Protein AF-A0A438BLV1-F1 (afdb_monomer)

Structure (mmCIF, N/CA/C/O backbone):
data_AF-A0A438BLV1-F1
#
_entry.id   AF-A0A438BLV1-F1
#
loop_
_atom_site.group_PDB
_atom_site.id
_atom_site.type_symbol
_atom_site.label_atom_id
_atom_site.label_alt_id
_atom_site.label_comp_id
_atom_site.label_asym_id
_atom_site.label_entity_id
_atom_site.label_seq_id
_atom_site.pdbx_PDB_ins_code
_atom_site.Cartn_x
_atom_site.Cartn_y
_atom_site.Cartn_z
_atom_site.occupancy
_atom_site.B_iso_or_equiv
_atom_site.auth_seq_id
_atom_site.auth_comp_id
_atom_site.auth_asym_id
_atom_site.auth_atom_id
_atom_site.pdbx_PDB_model_num
ATOM 1 N N . MET A 1 1 ? -34.982 -21.966 51.938 1.00 48.56 1 MET A N 1
ATOM 2 C CA . MET A 1 1 ? -33.781 -21.595 51.165 1.00 48.56 1 MET A CA 1
ATOM 3 C C . MET A 1 1 ? -34.095 -21.847 49.711 1.00 48.56 1 MET A C 1
ATOM 5 O O . MET A 1 1 ? -34.213 -22.999 49.323 1.00 48.56 1 MET A O 1
ATOM 9 N N . ASN A 1 2 ? -34.307 -20.789 48.944 1.00 49.38 2 ASN A N 1
ATOM 10 C CA . ASN A 1 2 ? -34.544 -20.863 47.506 1.00 49.38 2 ASN A CA 1
ATOM 11 C C . ASN A 1 2 ? -34.397 -19.445 46.953 1.00 49.38 2 ASN A C 1
ATOM 13 O O . ASN A 1 2 ? -35.360 -18.788 46.574 1.00 49.38 2 ASN A O 1
ATOM 17 N N . GLY A 1 3 ? -33.156 -18.955 47.003 1.00 57.00 3 GLY A N 1
ATOM 18 C CA . GLY A 1 3 ? -32.750 -17.752 46.296 1.00 57.00 3 GLY A CA 1
ATOM 19 C C . GLY A 1 3 ? -32.639 -18.070 44.813 1.00 57.00 3 GLY A C 1
ATOM 20 O O . GLY A 1 3 ? -31.612 -18.575 44.372 1.00 57.00 3 GLY A O 1
ATOM 21 N N . SER A 1 4 ? -33.695 -17.786 44.058 1.00 62.62 4 SER A N 1
ATOM 22 C CA . SER A 1 4 ? -33.570 -17.570 42.619 1.00 62.62 4 SER A CA 1
ATOM 23 C C . SER A 1 4 ? -33.518 -16.063 42.428 1.00 62.62 4 SER A C 1
ATOM 25 O O . SER A 1 4 ? -34.511 -15.379 42.654 1.00 62.62 4 SER A O 1
ATOM 27 N N . LEU A 1 5 ? -32.341 -15.526 42.112 1.00 66.69 5 LEU A N 1
ATOM 28 C CA . LEU A 1 5 ? -32.094 -14.079 42.078 1.00 66.69 5 LEU A CA 1
ATOM 29 C C . LEU A 1 5 ? -32.765 -13.357 40.896 1.00 66.69 5 LEU A C 1
ATOM 31 O O . LEU A 1 5 ? -32.562 -12.161 40.720 1.00 66.69 5 LEU A O 1
ATOM 35 N N . ILE A 1 6 ? -33.573 -14.050 40.091 1.00 72.25 6 ILE A N 1
ATOM 36 C CA . ILE A 1 6 ? -34.284 -13.471 38.951 1.00 72.25 6 ILE A CA 1
ATOM 37 C C . ILE A 1 6 ? -35.555 -14.293 38.682 1.00 72.25 6 ILE A C 1
ATOM 39 O O . ILE A 1 6 ? -35.518 -15.524 38.733 1.00 72.25 6 ILE A O 1
ATOM 43 N N . LEU A 1 7 ? -36.682 -13.605 38.449 1.00 78.06 7 LEU A N 1
ATOM 44 C CA . LEU A 1 7 ? -38.007 -14.203 38.196 1.00 78.06 7 LEU A CA 1
ATOM 45 C C . LEU A 1 7 ? -38.108 -14.856 36.810 1.00 78.06 7 LEU A C 1
ATOM 47 O O . LEU A 1 7 ? -38.911 -15.763 36.609 1.00 78.06 7 LEU A O 1
ATOM 51 N N . GLU A 1 8 ? -37.284 -14.403 35.868 1.00 83.56 8 GLU A N 1
ATOM 52 C CA . GLU A 1 8 ? -37.215 -14.908 34.501 1.00 83.56 8 GLU A CA 1
ATOM 53 C C . GLU A 1 8 ? -35.822 -15.508 34.240 1.00 83.56 8 GLU A C 1
ATOM 55 O O . GLU A 1 8 ? -34.823 -14.976 34.738 1.00 83.56 8 GLU A O 1
ATOM 60 N N . PRO A 1 9 ? -35.719 -16.599 33.459 1.00 90.50 9 PRO A N 1
ATOM 61 C CA . PRO A 1 9 ? -34.431 -17.130 33.020 1.00 90.50 9 PRO A CA 1
ATOM 62 C C . PRO A 1 9 ? -33.602 -16.071 32.275 1.00 90.50 9 PRO A C 1
ATOM 64 O O . PRO A 1 9 ? -34.140 -15.302 31.482 1.00 90.50 9 PRO A O 1
ATOM 67 N N . ILE A 1 10 ? -32.276 -16.072 32.465 1.00 90.25 10 ILE A N 1
ATOM 68 C CA . ILE A 1 10 ? -31.351 -15.101 31.837 1.00 90.25 10 ILE A CA 1
ATOM 69 C C . ILE A 1 10 ? -31.500 -15.056 30.310 1.00 90.25 10 ILE A C 1
ATOM 71 O O . ILE A 1 10 ? -31.390 -13.988 29.717 1.00 90.25 10 ILE A O 1
ATOM 75 N N . SER A 1 11 ? -31.796 -16.191 29.675 1.00 90.44 11 SER A N 1
ATOM 76 C CA . SER A 1 11 ? -32.027 -16.272 28.230 1.00 90.44 11 SER A CA 1
ATOM 77 C C . SER A 1 11 ? -33.156 -15.355 27.757 1.00 90.44 11 SER A C 1
ATOM 79 O O . SER A 1 11 ? -33.032 -14.722 26.715 1.00 90.44 11 SER A O 1
ATOM 81 N N . VAL A 1 12 ? -34.227 -15.237 28.544 1.00 92.25 12 VAL A N 1
ATOM 82 C CA . VAL A 1 12 ? -35.383 -14.387 28.231 1.00 92.25 12 VAL A CA 1
ATOM 83 C C . VAL A 1 12 ? -34.997 -12.915 28.313 1.00 92.25 12 VAL A C 1
ATOM 85 O O . VAL A 1 12 ? -35.379 -12.120 27.457 1.00 92.25 12 VAL A O 1
ATOM 88 N N . LEU A 1 13 ? -34.199 -12.553 29.319 1.00 91.62 13 LEU A N 1
ATOM 89 C CA . LEU A 1 13 ? -33.697 -11.191 29.472 1.00 91.62 13 LEU A CA 1
ATOM 90 C C . LEU A 1 13 ? -32.750 -10.818 28.328 1.00 91.62 13 LEU A C 1
ATOM 92 O O . LE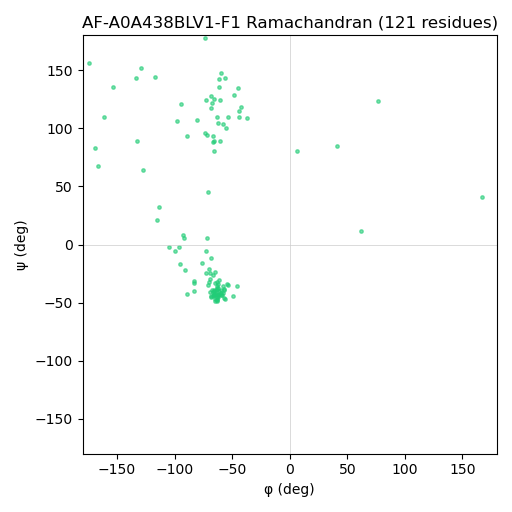U A 1 13 ? -32.873 -9.733 27.770 1.00 91.62 13 LEU A O 1
ATOM 96 N N . MET A 1 14 ? -31.854 -11.730 27.948 1.00 92.12 14 MET A N 1
ATOM 97 C CA . MET A 1 14 ? -30.910 -11.528 26.849 1.00 92.12 14 MET A CA 1
ATOM 98 C C . MET A 1 14 ? -31.638 -11.351 25.514 1.00 92.12 14 MET A C 1
ATOM 100 O O . MET A 1 14 ? -31.410 -10.362 24.823 1.00 92.12 14 MET A O 1
ATOM 104 N N . GLN A 1 15 ? -32.608 -12.221 25.222 1.00 95.69 15 GLN A N 1
ATOM 105 C CA . GLN A 1 15 ? -33.450 -12.106 24.033 1.00 95.69 15 GLN A CA 1
ATOM 106 C C . GLN A 1 15 ? -34.237 -10.787 24.011 1.00 95.69 15 GLN A C 1
ATOM 108 O O . GLN A 1 15 ? -34.369 -10.160 22.963 1.00 95.69 15 GLN A O 1
ATOM 113 N N . ARG A 1 16 ? -34.744 -10.329 25.163 1.00 94.44 16 ARG A N 1
ATOM 114 C CA . ARG A 1 16 ? -35.461 -9.050 25.256 1.00 94.44 16 ARG A CA 1
ATOM 115 C C . ARG A 1 16 ? -34.544 -7.863 24.970 1.00 94.44 16 ARG A C 1
ATOM 117 O O . ARG A 1 16 ? -34.961 -6.963 24.252 1.00 94.44 16 ARG A O 1
ATOM 124 N N . VAL A 1 17 ? -33.317 -7.869 25.495 1.00 95.19 17 VAL A N 1
ATOM 125 C CA . VAL A 1 17 ? -32.320 -6.818 25.222 1.00 95.19 17 VAL A CA 1
ATOM 126 C C . VAL A 1 17 ? -31.970 -6.770 23.733 1.00 95.19 17 VAL A C 1
ATOM 128 O O . VAL A 1 17 ? -31.926 -5.687 23.157 1.00 95.19 17 VAL A O 1
ATOM 131 N N . GLU A 1 18 ? -31.776 -7.923 23.092 1.00 94.06 18 GLU A N 1
ATOM 132 C CA . GLU A 1 18 ? -31.510 -8.000 21.648 1.00 94.06 18 GLU A CA 1
ATOM 133 C C . GLU A 1 18 ? -32.689 -7.469 20.818 1.00 94.06 18 GLU A C 1
ATOM 135 O O . GLU A 1 18 ? -32.499 -6.668 19.900 1.00 94.06 18 GLU A O 1
ATOM 140 N N . GLN A 1 19 ? -33.917 -7.864 21.168 1.00 95.38 19 GLN A N 1
ATOM 141 C CA . GLN A 1 19 ? -35.134 -7.412 20.492 1.00 95.38 19 GLN A CA 1
ATOM 142 C C . GLN A 1 19 ? -35.355 -5.899 20.657 1.00 95.38 19 GLN A C 1
ATOM 144 O O . GLN A 1 19 ? -35.768 -5.229 19.708 1.00 95.38 19 GLN A O 1
ATOM 149 N N . ASP A 1 20 ? -35.073 -5.360 21.846 1.00 93.94 20 ASP A N 1
ATOM 150 C CA . ASP A 1 20 ? -35.192 -3.933 22.152 1.00 93.94 20 ASP A CA 1
ATOM 151 C C . ASP A 1 20 ? -34.144 -3.119 21.385 1.00 93.94 20 ASP A C 1
ATOM 153 O O . ASP A 1 20 ? -34.482 -2.136 20.728 1.00 93.94 20 ASP A O 1
ATOM 157 N N . ALA A 1 21 ? -32.894 -3.591 21.351 1.00 93.44 21 ALA A N 1
ATOM 158 C CA . ALA A 1 21 ? -31.836 -2.985 20.548 1.00 93.44 21 ALA A CA 1
ATOM 159 C C . ALA A 1 21 ? -32.198 -2.957 19.053 1.00 93.44 21 ALA A C 1
ATOM 161 O O . ALA A 1 21 ? -32.035 -1.926 18.396 1.00 93.44 21 ALA A O 1
ATOM 162 N N . PHE A 1 22 ? -32.746 -4.056 18.527 1.00 93.62 22 PHE A N 1
ATOM 163 C CA . PHE A 1 22 ? -33.194 -4.148 17.138 1.00 93.62 22 PHE A CA 1
ATOM 164 C C . PHE A 1 22 ? -34.360 -3.194 16.836 1.00 93.62 22 PHE A C 1
ATOM 166 O O . PHE A 1 22 ? -34.325 -2.448 15.857 1.00 93.62 22 PHE A O 1
ATOM 173 N N . THR A 1 23 ? -35.374 -3.167 17.703 1.00 91.06 23 THR A N 1
ATOM 174 C CA . THR A 1 23 ? -36.553 -2.300 17.542 1.00 91.06 23 THR A CA 1
ATOM 175 C C . THR A 1 23 ? -36.165 -0.826 17.624 1.00 91.06 23 THR A C 1
ATOM 177 O O . THR A 1 23 ? -36.581 -0.023 16.789 1.00 91.06 23 THR A O 1
ATOM 180 N N . LYS A 1 24 ? -35.294 -0.475 18.574 1.00 91.94 24 LYS A N 1
ATOM 181 C CA . LYS A 1 24 ? -34.760 0.877 18.743 1.00 91.94 24 LYS A CA 1
ATOM 182 C C . LYS A 1 24 ? -33.945 1.332 17.532 1.00 91.94 24 LYS A C 1
ATOM 184 O O . LYS A 1 24 ? -34.047 2.494 17.149 1.00 91.94 24 LYS A O 1
ATOM 189 N N . ALA A 1 25 ? -33.174 0.440 16.905 1.00 87.94 25 ALA A N 1
ATOM 190 C CA . ALA A 1 25 ? -32.452 0.743 15.668 1.00 87.94 25 ALA A CA 1
ATOM 191 C C . ALA A 1 25 ? -33.407 1.005 14.487 1.00 87.94 25 ALA A C 1
ATOM 193 O O . ALA A 1 25 ? -33.221 1.977 13.753 1.00 87.94 25 ALA A O 1
ATOM 194 N N . LEU A 1 26 ? -34.464 0.195 14.336 1.00 86.81 26 LEU A N 1
ATOM 195 C CA . LEU A 1 26 ? -35.493 0.415 13.311 1.00 86.81 26 LEU A CA 1
ATOM 196 C C . LEU A 1 26 ? -36.238 1.740 13.517 1.00 86.81 26 LEU A C 1
ATOM 198 O O . LEU A 1 26 ? -36.449 2.485 12.560 1.00 86.81 26 LEU A O 1
ATOM 202 N N . GLN A 1 27 ? -36.606 2.057 14.759 1.00 84.56 27 GLN A N 1
ATOM 203 C CA . GLN A 1 27 ? -37.302 3.298 15.085 1.00 84.56 27 GLN A CA 1
ATOM 204 C C . GLN A 1 27 ? -36.411 4.526 14.852 1.00 84.56 27 GLN A C 1
ATOM 206 O O . GLN A 1 27 ? -36.851 5.467 14.195 1.00 84.56 27 GLN A O 1
ATOM 211 N N . ALA A 1 28 ? -35.141 4.484 15.273 1.00 79.62 28 ALA A N 1
ATOM 212 C CA . ALA A 1 28 ? -34.176 5.550 14.995 1.00 79.62 28 ALA A CA 1
ATOM 213 C C . ALA A 1 28 ? -33.994 5.800 13.485 1.00 79.62 28 ALA A C 1
ATOM 215 O O . ALA A 1 28 ? -33.868 6.946 13.058 1.00 79.62 28 ALA A O 1
ATOM 216 N N . SER A 1 29 ? -34.042 4.747 12.659 1.00 75.31 29 SER A N 1
ATOM 217 C CA . SER A 1 29 ? -34.018 4.888 11.198 1.00 75.31 29 SER A CA 1
ATOM 218 C C . SER A 1 29 ? -35.301 5.515 10.629 1.00 75.31 29 SER A C 1
ATOM 220 O O . SER A 1 29 ? -35.235 6.161 9.585 1.00 75.31 29 SER A O 1
ATOM 222 N N . SER A 1 30 ? -36.458 5.319 11.273 1.00 69.56 30 SER A N 1
ATOM 223 C CA . SER A 1 30 ? -37.759 5.851 10.832 1.00 69.56 30 SER A CA 1
ATOM 224 C C . SER A 1 30 ? -37.998 7.298 11.279 1.00 69.56 30 SER A C 1
ATOM 226 O O . SER A 1 30 ? -38.653 8.058 10.566 1.00 69.56 30 SER A O 1
ATOM 228 N N . GLU A 1 31 ? -37.485 7.692 12.446 1.00 61.34 31 GLU A N 1
ATOM 229 C CA . GLU A 1 31 ? -37.599 9.056 12.989 1.00 61.34 31 GLU A CA 1
ATOM 230 C C . GLU A 1 31 ? -36.756 10.073 12.196 1.00 61.34 31 GLU A C 1
ATOM 232 O O . GLU A 1 31 ? -37.081 11.256 12.164 1.00 61.34 31 GLU A O 1
ATOM 237 N N . LEU A 1 32 ? -35.742 9.610 11.458 1.00 55.38 32 LEU A N 1
ATOM 238 C CA . LEU A 1 32 ? -34.860 10.432 10.619 1.00 55.38 32 LEU A CA 1
ATOM 239 C C . LEU A 1 32 ? -35.524 10.955 9.324 1.00 55.38 32 LEU A C 1
ATOM 241 O O . LEU A 1 32 ? -34.911 11.730 8.596 1.00 55.38 32 LEU A O 1
ATOM 245 N N . GLN A 1 33 ? -36.764 10.550 9.017 1.00 57.88 33 GLN A N 1
ATOM 246 C CA . GLN A 1 33 ? -37.483 10.990 7.808 1.00 57.88 33 GLN A CA 1
ATOM 247 C C . GLN A 1 33 ? -38.502 12.118 8.026 1.00 57.88 33 GLN A C 1
ATOM 249 O O . GLN A 1 33 ? -39.045 12.619 7.044 1.00 57.88 33 GLN A O 1
ATOM 254 N N . ASN A 1 34 ? -38.764 12.552 9.264 1.00 58.78 34 ASN A N 1
ATOM 255 C CA . ASN A 1 34 ? -39.812 13.541 9.544 1.00 58.78 34 ASN A CA 1
ATOM 256 C C . ASN A 1 34 ? -39.304 14.732 10.371 1.00 58.78 34 ASN A C 1
ATOM 258 O O . ASN A 1 34 ? -39.762 14.914 11.489 1.00 58.78 34 ASN A O 1
ATOM 262 N N . ASP A 1 35 ? -38.378 15.537 9.839 1.00 45.62 35 ASP A N 1
ATOM 263 C CA . ASP A 1 35 ? -38.487 17.006 9.890 1.00 45.62 35 ASP A CA 1
ATOM 264 C C . ASP A 1 35 ? -37.375 17.707 9.091 1.00 45.62 35 ASP A C 1
ATOM 266 O O . ASP A 1 35 ? -36.307 17.158 8.821 1.00 45.62 35 ASP A O 1
ATOM 270 N N . ALA A 1 36 ? -37.664 18.938 8.684 1.00 52.81 36 ALA A N 1
ATOM 271 C CA . ALA A 1 36 ? -36.858 19.777 7.810 1.00 52.81 36 ALA A CA 1
ATOM 272 C C . ALA A 1 36 ? -35.446 20.127 8.344 1.00 52.81 36 ALA A C 1
ATOM 274 O O . ALA A 1 36 ? -35.268 20.458 9.509 1.00 52.81 36 ALA A O 1
ATOM 275 N N . ILE A 1 37 ? -34.474 20.155 7.417 1.00 61.66 37 ILE A N 1
ATOM 276 C CA . ILE A 1 37 ? -33.209 20.924 7.422 1.00 61.66 37 ILE A CA 1
ATOM 277 C C . ILE A 1 37 ? -32.484 20.966 8.783 1.00 61.66 37 ILE A C 1
ATOM 279 O O . ILE A 1 37 ? -32.562 21.952 9.514 1.00 61.66 37 ILE A O 1
ATOM 283 N N . LEU A 1 38 ? -31.675 19.945 9.073 1.00 47.81 38 LEU A N 1
ATOM 284 C CA . LEU A 1 38 ? -30.640 20.001 10.109 1.00 47.81 38 LEU A CA 1
ATOM 285 C C . LEU A 1 38 ? -29.320 19.430 9.569 1.00 47.81 38 LEU A C 1
ATOM 287 O O . LEU A 1 38 ? -29.342 18.536 8.721 1.00 47.81 38 LEU A O 1
ATOM 291 N N . PRO A 1 39 ? -28.179 20.023 9.969 1.00 47.91 39 PRO A N 1
ATOM 292 C CA . PRO A 1 39 ? -26.913 19.898 9.266 1.00 47.91 39 PRO A CA 1
ATOM 293 C C . PRO A 1 39 ? -26.400 18.472 9.386 1.00 47.91 39 PRO A C 1
ATOM 295 O O . PRO A 1 39 ? -26.322 17.962 10.498 1.00 47.91 39 PRO A O 1
ATOM 298 N N . GLU A 1 40 ? -26.074 17.886 8.229 1.00 51.22 40 GLU A N 1
ATOM 299 C CA . GLU A 1 40 ? -25.167 16.756 8.011 1.00 51.22 40 GLU A CA 1
ATOM 300 C C . GLU A 1 40 ? -24.685 16.141 9.327 1.00 51.22 40 GLU A C 1
ATOM 302 O O . GLU A 1 40 ? -23.613 16.475 9.841 1.00 51.22 40 GLU A O 1
ATOM 307 N N . THR A 1 41 ? -25.528 15.292 9.928 1.00 45.38 41 THR A N 1
ATOM 308 C CA . THR A 1 41 ? -25.108 14.433 11.026 1.00 45.38 41 THR A CA 1
ATOM 309 C C . THR A 1 41 ? -23.973 13.644 10.428 1.00 45.38 41 THR A C 1
ATOM 311 O O . THR A 1 41 ? -24.207 12.808 9.555 1.00 45.38 41 THR A O 1
ATOM 314 N N . GLN A 1 42 ? -22.752 14.027 10.807 1.00 55.47 42 GLN A N 1
ATOM 315 C CA . GLN A 1 42 ? -21.528 13.388 10.374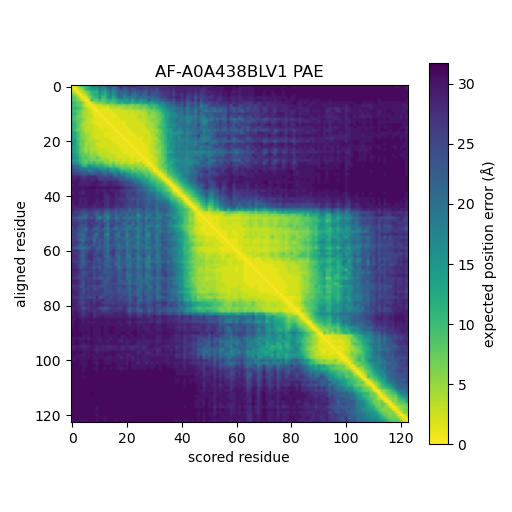 1.00 55.47 42 GLN A CA 1
ATOM 316 C C . GLN A 1 42 ? -21.802 11.904 10.479 1.00 55.47 42 GLN A C 1
ATOM 318 O O . GLN A 1 42 ? -22.016 11.396 11.582 1.00 55.47 42 GLN A O 1
ATOM 323 N N . VAL A 1 43 ? -21.904 11.253 9.320 1.00 55.94 43 VAL A N 1
ATOM 324 C CA . VAL A 1 43 ? -21.873 9.807 9.232 1.00 55.94 43 VAL A CA 1
ATOM 325 C C . VAL A 1 43 ? -20.565 9.500 9.925 1.00 55.94 43 VAL A C 1
ATOM 327 O O . VAL A 1 43 ? -19.503 9.810 9.383 1.00 55.94 43 VAL A O 1
ATOM 330 N N . VAL A 1 44 ? -20.641 9.100 11.197 1.00 61.25 44 VAL A N 1
ATOM 331 C CA . VAL A 1 44 ? -19.469 8.734 11.975 1.00 61.25 44 VAL A CA 1
ATOM 332 C C . VAL A 1 44 ? -18.830 7.700 11.087 1.00 61.25 44 VAL A C 1
ATOM 334 O O . VAL A 1 44 ? -19.458 6.694 10.782 1.00 61.25 44 VAL A O 1
ATOM 337 N N . ASN A 1 45 ? -17.692 8.055 10.503 1.00 62.09 45 ASN A N 1
ATOM 338 C CA . ASN A 1 45 ? -17.064 7.231 9.499 1.00 62.09 45 ASN A CA 1
ATOM 339 C C . ASN A 1 45 ? -16.633 5.974 10.254 1.00 62.09 45 ASN A C 1
ATOM 341 O O . ASN A 1 45 ? -15.591 5.977 10.911 1.00 62.09 45 ASN A O 1
ATOM 345 N N . GLU A 1 46 ? -17.491 4.950 10.253 1.00 75.12 46 GLU A N 1
ATOM 346 C CA . GLU A 1 46 ? -17.284 3.632 10.854 1.00 75.12 46 GLU A CA 1
ATOM 347 C C . GLU A 1 46 ? -16.251 2.864 10.017 1.00 75.12 46 GLU A C 1
ATOM 349 O O . GLU A 1 46 ? -16.423 1.706 9.652 1.00 75.12 46 GLU A O 1
ATOM 354 N N . GLN A 1 47 ? -15.160 3.537 9.658 1.00 83.88 47 GLN A N 1
ATOM 355 C CA . GLN A 1 47 ? -14.048 2.945 8.959 1.00 83.88 47 GLN A CA 1
ATOM 356 C C . GLN A 1 47 ? -13.301 2.060 9.947 1.00 83.88 47 GLN A C 1
ATOM 358 O O . GLN A 1 47 ? -12.855 2.511 11.013 1.00 83.88 47 GLN A O 1
ATOM 363 N N . LEU A 1 48 ? -13.145 0.789 9.583 1.00 91.88 48 LEU A N 1
ATOM 364 C CA . LEU A 1 48 ? -12.352 -0.136 10.371 1.00 91.88 48 LEU A CA 1
ATOM 365 C C . LEU A 1 48 ? -10.920 0.389 10.459 1.00 91.88 48 LEU A C 1
ATOM 367 O O . LEU A 1 48 ? -10.393 1.001 9.531 1.00 91.88 48 LEU A O 1
ATOM 371 N N . TRP A 1 49 ? -10.246 0.123 11.575 1.00 92.75 49 TRP A N 1
ATOM 372 C CA . TRP A 1 49 ? -8.858 0.562 11.735 1.00 92.75 49 TRP A CA 1
ATOM 373 C C . TRP A 1 49 ? -7.931 -0.056 10.688 1.00 92.75 49 TRP A C 1
ATOM 375 O O . TRP A 1 49 ? -6.980 0.592 10.264 1.00 92.75 49 TRP A O 1
ATOM 385 N N . VAL A 1 50 ? -8.238 -1.270 10.229 1.00 92.50 50 VAL A N 1
ATOM 386 C CA . VAL A 1 50 ? -7.496 -1.916 9.139 1.00 92.50 50 VAL A CA 1
ATOM 387 C C . VAL A 1 50 ? -7.602 -1.141 7.828 1.00 92.50 50 VAL A C 1
ATOM 389 O O . VAL A 1 50 ? -6.628 -1.086 7.089 1.00 92.50 50 VAL A O 1
ATOM 392 N N . ASP A 1 51 ? -8.733 -0.478 7.585 1.00 92.38 51 ASP A N 1
ATOM 393 C CA . ASP A 1 51 ? -8.930 0.349 6.397 1.00 92.38 51 ASP A CA 1
ATOM 394 C C . ASP A 1 51 ? -8.333 1.744 6.601 1.00 92.38 51 ASP A C 1
ATOM 396 O O . ASP A 1 51 ? -7.715 2.300 5.697 1.00 92.38 51 ASP A O 1
ATOM 400 N N . LYS A 1 52 ? -8.491 2.319 7.800 1.00 93.00 52 LYS A N 1
ATOM 401 C CA . LYS A 1 52 ? -7.972 3.652 8.148 1.00 93.00 52 LYS A CA 1
ATOM 402 C C . LYS A 1 52 ? -6.447 3.723 8.073 1.00 93.00 52 LYS A C 1
ATOM 404 O O . LYS A 1 52 ? -5.899 4.776 7.756 1.00 93.00 52 LYS A O 1
ATOM 409 N N . TYR A 1 53 ? -5.780 2.621 8.402 1.00 93.25 53 TYR A N 1
ATOM 410 C CA . TYR A 1 53 ? -4.323 2.508 8.447 1.00 93.25 53 TYR A CA 1
ATOM 411 C C . TYR A 1 53 ? -3.780 1.529 7.399 1.00 93.25 53 TYR A C 1
ATOM 413 O O . TYR A 1 53 ? -2.670 1.020 7.554 1.00 93.25 53 TYR A O 1
ATOM 421 N N . ALA A 1 54 ? -4.549 1.253 6.341 1.00 95.00 54 ALA A N 1
ATOM 422 C CA . ALA A 1 54 ? -4.045 0.487 5.212 1.00 95.00 54 ALA A CA 1
ATOM 423 C C . ALA A 1 54 ? -2.862 1.236 4.562 1.00 95.00 54 ALA A C 1
ATOM 425 O O . ALA A 1 54 ? -2.950 2.451 4.359 1.00 95.00 54 ALA A O 1
ATOM 426 N N . PRO A 1 55 ? -1.761 0.542 4.222 1.00 95.75 55 PRO A N 1
ATOM 427 C CA . PRO A 1 55 ? -0.622 1.169 3.568 1.00 95.75 55 PRO A CA 1
ATOM 428 C C . PRO A 1 55 ? -1.024 1.658 2.171 1.00 95.75 55 PRO A C 1
ATOM 430 O O . PRO A 1 55 ? -1.518 0.894 1.342 1.00 95.75 55 PRO A O 1
ATOM 433 N N . SER A 1 56 ? -0.793 2.941 1.913 1.00 94.75 56 SER A N 1
ATOM 434 C CA . SER A 1 56 ? -1.041 3.614 0.632 1.00 94.75 56 SER A CA 1
ATOM 435 C C . SER A 1 56 ? 0.176 3.574 -0.295 1.00 94.75 56 SER A C 1
ATOM 437 O O . SER A 1 56 ? 0.055 3.690 -1.516 1.00 94.75 56 SER A O 1
ATOM 439 N N . SER A 1 57 ? 1.358 3.386 0.292 1.00 93.12 57 SER A N 1
ATOM 440 C CA . SER A 1 57 ? 2.636 3.290 -0.400 1.00 93.12 57 SER A CA 1
ATOM 441 C C . SER A 1 57 ? 3.401 2.053 0.052 1.00 93.12 57 SER A C 1
ATOM 443 O O . SER A 1 57 ? 3.315 1.618 1.198 1.00 93.12 57 SER A O 1
ATOM 445 N N . PHE A 1 58 ? 4.244 1.535 -0.840 1.00 90.69 58 PHE A N 1
ATOM 446 C CA . PHE A 1 58 ? 5.192 0.469 -0.529 1.00 90.69 58 PHE A CA 1
ATOM 447 C C . PHE A 1 58 ? 6.079 0.797 0.685 1.00 90.69 58 PHE A C 1
ATOM 449 O O . PHE A 1 58 ? 6.399 -0.081 1.477 1.00 90.69 58 PHE A O 1
ATOM 456 N N . THR A 1 59 ? 6.447 2.068 0.868 1.00 92.31 59 THR A N 1
ATOM 457 C CA . THR A 1 59 ? 7.283 2.519 1.995 1.00 92.31 59 THR A CA 1
ATOM 458 C C . THR A 1 59 ? 6.587 2.442 3.355 1.00 92.31 59 THR A C 1
ATOM 460 O O . THR A 1 59 ? 7.242 2.626 4.375 1.00 92.31 59 THR A O 1
ATOM 463 N N . GLU A 1 60 ? 5.272 2.222 3.377 1.00 95.38 60 GLU A N 1
ATOM 464 C CA . GLU A 1 60 ? 4.459 2.109 4.595 1.00 95.38 60 GLU A CA 1
ATOM 465 C C . GLU A 1 60 ? 4.254 0.645 5.018 1.00 95.38 60 GLU A C 1
ATOM 467 O O . GLU A 1 60 ? 3.635 0.377 6.047 1.00 95.38 60 GLU A O 1
ATOM 472 N N . LEU A 1 61 ? 4.777 -0.316 4.245 1.00 95.56 61 LEU A N 1
ATOM 473 C CA . LEU A 1 61 ? 4.718 -1.733 4.586 1.00 95.56 61 LEU A CA 1
ATOM 474 C C . LEU A 1 61 ? 5.588 -2.022 5.816 1.00 95.56 61 LEU A C 1
ATOM 476 O O . LEU A 1 61 ? 6.797 -1.817 5.803 1.00 95.56 61 LEU A O 1
ATOM 480 N N . LEU A 1 62 ? 4.966 -2.561 6.866 1.00 93.81 62 LEU A N 1
ATOM 481 C CA . LEU A 1 62 ? 5.639 -2.970 8.108 1.00 93.81 62 LEU A CA 1
ATOM 482 C C . LEU A 1 62 ? 6.067 -4.451 8.104 1.00 93.81 62 LEU A C 1
ATOM 484 O O . LEU A 1 62 ? 6.453 -4.994 9.139 1.00 93.81 62 LEU A O 1
ATOM 488 N N . SER A 1 63 ? 5.950 -5.121 6.955 1.00 92.31 63 SER A N 1
ATOM 489 C CA . SER A 1 63 ? 6.432 -6.487 6.725 1.00 92.31 63 SER A CA 1
ATOM 490 C C . SER A 1 63 ? 7.961 -6.537 6.600 1.00 92.31 63 SER A C 1
ATOM 492 O O . SER A 1 63 ? 8.637 -5.512 6.647 1.00 92.31 63 SER A O 1
ATOM 494 N N . ASP A 1 64 ? 8.517 -7.737 6.432 1.00 96.56 64 ASP A N 1
ATOM 495 C CA . ASP A 1 64 ? 9.950 -7.912 6.208 1.00 96.56 64 ASP A CA 1
ATOM 496 C C . ASP A 1 64 ? 10.424 -7.205 4.924 1.00 96.56 64 ASP A C 1
ATOM 498 O O . ASP A 1 64 ? 9.928 -7.447 3.822 1.00 96.56 64 ASP A O 1
ATOM 502 N N . GLU A 1 65 ? 11.418 -6.334 5.074 1.00 94.94 65 GLU A N 1
ATOM 503 C CA . GLU A 1 65 ? 11.908 -5.478 3.995 1.00 94.94 65 GLU A CA 1
ATOM 504 C C . GLU A 1 65 ? 12.554 -6.282 2.858 1.00 94.94 65 GLU A C 1
ATOM 506 O O . GLU A 1 65 ? 12.453 -5.895 1.691 1.00 94.94 65 GLU A O 1
ATOM 511 N N . GLN A 1 66 ? 13.199 -7.412 3.170 1.00 93.50 66 GLN A N 1
ATOM 512 C CA . GLN A 1 66 ? 13.796 -8.278 2.153 1.00 93.50 66 GLN A CA 1
ATOM 513 C C . GLN A 1 66 ? 12.707 -8.882 1.260 1.00 93.50 66 GLN A C 1
ATOM 515 O O . GLN A 1 66 ? 12.777 -8.758 0.036 1.00 93.50 66 GLN A O 1
ATOM 520 N N . THR A 1 67 ? 11.662 -9.440 1.869 1.00 95.56 67 THR A N 1
ATOM 521 C CA . THR A 1 67 ? 10.490 -9.969 1.156 1.00 95.56 67 THR A CA 1
ATOM 522 C C . THR A 1 67 ? 9.851 -8.903 0.260 1.00 95.56 67 THR A C 1
ATOM 524 O O . THR A 1 67 ? 9.601 -9.135 -0.925 1.00 95.56 67 THR A O 1
ATOM 527 N N . ASN A 1 68 ? 9.648 -7.695 0.791 1.00 95.12 68 ASN A N 1
ATOM 528 C CA . ASN A 1 68 ? 9.061 -6.584 0.045 1.00 95.12 68 ASN A CA 1
ATOM 529 C C . ASN A 1 68 ? 9.902 -6.227 -1.205 1.00 95.12 68 ASN A C 1
ATOM 531 O O . ASN A 1 68 ? 9.360 -6.008 -2.294 1.00 95.12 68 ASN A O 1
ATOM 535 N N . ARG A 1 69 ? 11.238 -6.210 -1.080 1.00 94.44 69 ARG A N 1
ATOM 536 C CA . ARG A 1 69 ? 12.168 -5.947 -2.197 1.00 94.44 69 ARG A CA 1
ATOM 537 C C . ARG A 1 69 ? 12.151 -7.041 -3.255 1.00 94.44 69 ARG A C 1
ATOM 539 O O . ARG A 1 69 ? 12.209 -6.725 -4.444 1.00 94.44 69 ARG A O 1
ATOM 546 N N . GLU A 1 70 ? 12.081 -8.302 -2.844 1.00 95.44 70 GLU A N 1
ATOM 547 C CA . GLU A 1 70 ? 12.004 -9.441 -3.763 1.00 95.44 70 GLU A CA 1
ATOM 548 C C . GLU A 1 70 ? 10.740 -9.374 -4.627 1.00 95.44 70 GLU A C 1
ATOM 550 O O . GLU A 1 70 ? 10.821 -9.534 -5.848 1.00 95.44 70 GLU A O 1
ATOM 555 N N . VAL A 1 71 ? 9.596 -9.026 -4.029 1.00 95.00 71 VAL A N 1
ATOM 556 C CA . VAL A 1 71 ? 8.334 -8.825 -4.760 1.00 95.00 71 VAL A CA 1
ATOM 557 C C . VAL A 1 71 ? 8.447 -7.681 -5.773 1.00 95.00 71 VAL A C 1
ATOM 559 O O . VAL A 1 71 ? 8.053 -7.849 -6.929 1.00 95.00 71 VAL A O 1
ATOM 562 N N . LEU A 1 72 ? 9.032 -6.536 -5.395 1.00 92.62 72 LEU A N 1
ATOM 563 C CA . LEU A 1 72 ? 9.257 -5.429 -6.337 1.00 92.62 72 LEU A CA 1
ATOM 564 C C . LEU A 1 72 ? 10.182 -5.819 -7.492 1.00 92.62 72 LEU A C 1
ATOM 566 O O . LEU A 1 72 ? 9.951 -5.423 -8.636 1.00 92.62 72 LEU A O 1
ATOM 570 N N . LEU A 1 73 ? 11.237 -6.582 -7.206 1.00 91.19 73 LEU A N 1
ATOM 571 C CA . LEU A 1 73 ? 12.167 -7.052 -8.227 1.00 91.19 73 LEU A CA 1
ATOM 572 C C . LEU A 1 73 ? 11.481 -8.015 -9.201 1.00 91.19 73 LEU A C 1
ATOM 574 O O . LEU A 1 73 ? 11.736 -7.956 -10.405 1.00 91.19 73 LEU A O 1
ATOM 578 N N . TRP A 1 74 ? 10.609 -8.885 -8.698 1.00 92.31 74 TRP A N 1
ATOM 579 C CA . TRP A 1 74 ? 9.796 -9.761 -9.532 1.00 92.31 74 TRP A CA 1
ATOM 580 C C . TRP A 1 74 ? 8.830 -8.962 -10.422 1.00 92.31 74 TRP A C 1
ATOM 582 O O . TRP A 1 74 ? 8.840 -9.145 -11.640 1.00 92.31 74 TRP A O 1
ATOM 592 N N . LEU A 1 75 ? 8.088 -8.002 -9.858 1.00 91.00 75 LEU A N 1
ATOM 593 C CA . LEU A 1 75 ? 7.185 -7.124 -10.620 1.00 91.00 75 LEU A CA 1
ATOM 594 C C . LEU A 1 75 ? 7.922 -6.335 -11.710 1.00 91.00 75 LEU A C 1
ATOM 596 O O . LEU A 1 75 ? 7.447 -6.237 -12.839 1.00 91.00 75 LEU A O 1
ATOM 600 N N . LYS A 1 76 ? 9.118 -5.820 -11.406 1.00 87.94 76 LYS A N 1
ATOM 601 C CA . LYS A 1 76 ? 9.951 -5.105 -12.380 1.00 87.94 76 LYS A CA 1
ATOM 602 C C . LYS A 1 76 ? 10.394 -5.994 -13.545 1.00 87.94 76 LYS A C 1
ATOM 604 O O . LYS A 1 76 ? 10.517 -5.511 -14.665 1.00 87.94 76 LYS A O 1
ATOM 609 N N . GLN A 1 77 ? 10.670 -7.272 -13.295 1.00 85.81 77 GLN A N 1
ATOM 610 C CA . GLN A 1 77 ? 11.020 -8.217 -14.359 1.00 85.81 77 GLN A CA 1
ATOM 611 C C . GLN A 1 77 ? 9.811 -8.557 -15.236 1.00 85.81 77 GLN A C 1
ATOM 613 O O . GLN A 1 77 ? 9.957 -8.717 -16.447 1.00 85.81 77 GLN A O 1
ATOM 618 N N . TRP A 1 78 ? 8.622 -8.625 -14.634 1.00 88.81 78 TRP A N 1
ATOM 619 C CA . TRP A 1 78 ? 7.372 -8.906 -15.338 1.00 88.81 78 TRP A CA 1
ATOM 620 C C . TRP A 1 78 ? 6.958 -7.795 -16.317 1.00 88.81 78 TRP A C 1
ATOM 622 O O . TRP A 1 78 ? 6.324 -8.083 -17.331 1.00 88.81 78 TRP A O 1
ATOM 632 N N . ASP A 1 79 ? 7.389 -6.555 -16.070 1.00 85.12 79 ASP A N 1
ATOM 633 C CA . ASP A 1 79 ? 7.154 -5.383 -16.927 1.00 85.12 79 ASP A CA 1
ATOM 634 C C . ASP A 1 79 ? 7.489 -5.655 -18.411 1.00 85.12 79 ASP A C 1
ATOM 636 O O . ASP A 1 79 ? 6.687 -5.385 -19.305 1.00 85.12 79 ASP A O 1
ATOM 640 N N . SER A 1 80 ? 8.624 -6.310 -18.681 1.00 81.38 80 SER A N 1
ATOM 641 C CA . SER A 1 80 ? 9.047 -6.673 -20.044 1.00 81.38 80 SER A CA 1
ATOM 642 C C . SER A 1 80 ? 8.088 -7.656 -20.727 1.00 81.38 80 SER A C 1
ATOM 644 O O . SER A 1 80 ? 7.795 -7.526 -21.916 1.00 81.38 80 SER A O 1
ATOM 646 N N . CYS A 1 81 ? 7.539 -8.612 -19.973 1.00 81.94 81 CYS A N 1
ATOM 647 C CA . CYS A 1 81 ? 6.604 -9.606 -20.500 1.00 81.94 81 CYS A CA 1
ATOM 648 C C . CYS A 1 81 ? 5.240 -9.004 -20.864 1.00 81.94 81 CYS A C 1
ATOM 650 O O . CYS A 1 81 ? 4.593 -9.495 -21.787 1.00 81.94 81 CYS A O 1
ATOM 652 N N . VAL A 1 82 ? 4.792 -7.974 -20.141 1.00 85.56 82 VAL A N 1
ATOM 653 C CA . VAL A 1 82 ? 3.475 -7.347 -20.347 1.00 85.56 82 VAL A CA 1
ATOM 654 C C . VAL A 1 82 ? 3.541 -6.216 -21.366 1.00 85.56 82 VAL A C 1
ATOM 656 O O . VAL A 1 82 ? 2.664 -6.108 -22.221 1.00 85.56 82 VAL A O 1
ATOM 659 N N . PHE A 1 83 ? 4.573 -5.376 -21.287 1.00 85.00 83 PHE A N 1
ATOM 660 C CA . PHE A 1 83 ? 4.657 -4.139 -22.066 1.00 85.00 83 PHE A CA 1
ATOM 661 C C . PHE A 1 83 ? 5.631 -4.221 -23.245 1.00 85.00 83 PHE A C 1
ATOM 663 O O . PHE A 1 83 ? 5.773 -3.246 -23.984 1.00 85.00 83 PHE A O 1
ATOM 670 N N . GLY A 1 84 ? 6.321 -5.354 -23.432 1.00 73.44 84 GLY A N 1
ATOM 671 C CA . GLY A 1 84 ? 7.230 -5.583 -24.563 1.00 73.44 84 GLY A CA 1
ATOM 672 C C . GLY A 1 84 ? 8.417 -4.617 -24.624 1.00 73.44 84 GLY A C 1
ATOM 673 O O . GLY A 1 84 ? 9.103 -4.539 -25.641 1.00 73.44 84 GLY A O 1
ATOM 674 N N . SER A 1 85 ? 8.643 -3.856 -23.555 1.00 65.38 85 SER A N 1
ATOM 675 C CA . SER A 1 85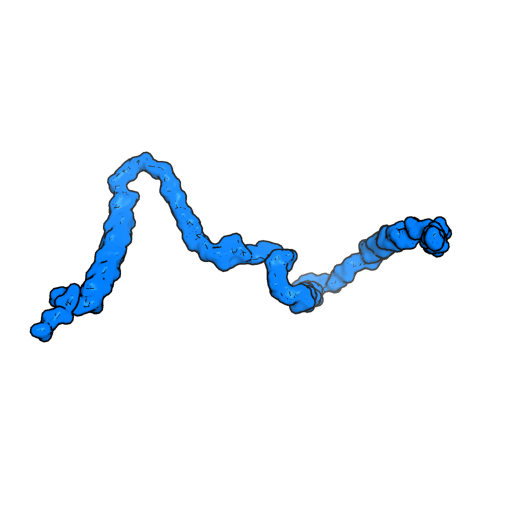 ? 9.774 -2.953 -23.414 1.00 65.38 85 SER A CA 1
ATOM 676 C C . SER A 1 85 ? 10.863 -3.711 -22.677 1.00 65.38 85 SER A C 1
ATOM 678 O O . SER A 1 85 ? 10.645 -4.160 -21.553 1.00 65.38 85 SER A O 1
ATOM 680 N N . GLU A 1 86 ? 12.034 -3.863 -23.297 1.00 65.00 86 GLU A N 1
ATOM 681 C CA . GLU A 1 86 ? 13.218 -4.331 -22.580 1.00 65.00 86 GLU A CA 1
ATOM 682 C C . GLU A 1 86 ? 13.337 -3.498 -21.305 1.00 65.00 86 GLU A C 1
ATOM 684 O O . GLU A 1 86 ? 13.206 -2.269 -21.375 1.00 65.00 86 GLU A O 1
ATOM 689 N N . ILE A 1 87 ? 13.484 -4.168 -20.147 1.00 61.34 87 ILE A N 1
ATOM 690 C CA . ILE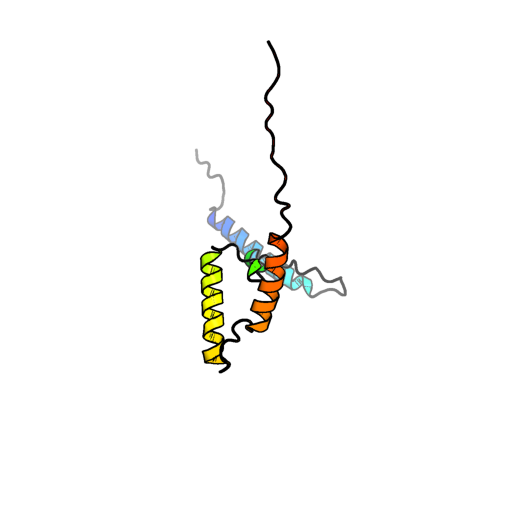 A 1 87 ? 13.588 -3.505 -18.845 1.00 61.34 87 ILE A CA 1
ATOM 691 C C . ILE A 1 87 ? 14.544 -2.353 -19.079 1.00 61.34 87 ILE A C 1
ATOM 693 O O . ILE A 1 87 ? 15.709 -2.589 -19.409 1.00 61.34 87 ILE A O 1
ATOM 697 N N . ARG A 1 88 ? 14.063 -1.111 -18.945 1.00 58.62 88 ARG A N 1
ATOM 698 C CA . ARG A 1 88 ? 14.955 0.036 -18.857 1.00 58.62 88 ARG A CA 1
ATOM 699 C C . ARG A 1 88 ? 15.700 -0.176 -17.551 1.00 58.62 88 ARG A C 1
ATOM 701 O O . ARG A 1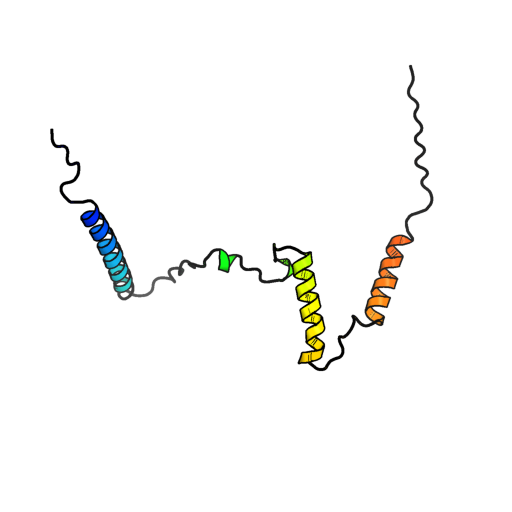 88 ? 15.324 0.358 -16.507 1.00 58.62 88 ARG A O 1
ATOM 708 N N . SER A 1 89 ? 16.727 -1.029 -17.587 1.00 56.53 89 SER A N 1
ATOM 709 C CA . SER A 1 89 ? 17.830 -0.997 -16.653 1.00 56.53 89 SER A CA 1
ATOM 710 C C . SER A 1 89 ? 18.112 0.480 -16.535 1.00 56.53 89 SER A C 1
ATOM 712 O O . SER A 1 89 ? 18.250 1.137 -17.570 1.00 56.53 89 SER A O 1
ATOM 714 N N . THR A 1 90 ? 17.968 1.015 -15.318 1.00 62.22 90 THR A N 1
ATOM 715 C CA . THR A 1 90 ? 18.149 2.439 -15.019 1.00 62.22 90 THR A CA 1
ATOM 716 C C . THR A 1 90 ? 19.291 2.906 -15.892 1.00 62.22 90 THR A C 1
ATOM 718 O O . THR A 1 90 ? 20.385 2.369 -15.731 1.00 62.22 90 THR A O 1
ATOM 721 N N . MET A 1 91 ? 18.963 3.721 -16.906 1.00 66.06 91 MET A N 1
ATOM 722 C CA . MET A 1 91 ? 19.778 3.874 -18.115 1.00 66.06 91 MET A CA 1
ATOM 723 C C . MET A 1 91 ? 21.239 4.010 -17.700 1.00 66.06 91 MET A C 1
ATOM 725 O O . MET A 1 91 ? 21.506 4.710 -16.724 1.00 66.06 91 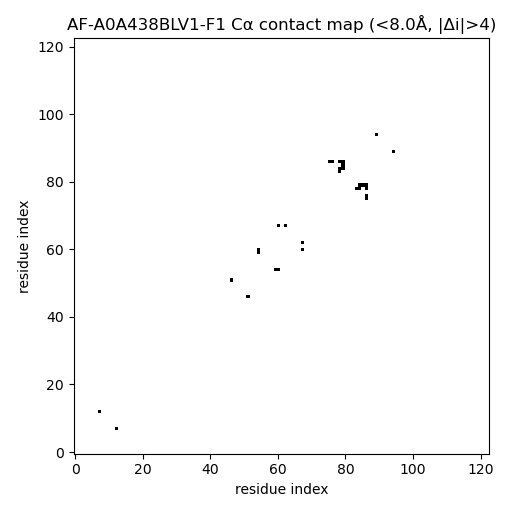MET A O 1
ATOM 729 N N . GLU A 1 92 ? 22.165 3.314 -18.361 1.00 68.69 92 GLU A N 1
ATOM 730 C CA . GLU A 1 92 ? 23.585 3.305 -17.977 1.00 68.69 92 GLU A CA 1
ATOM 731 C C . GLU A 1 92 ? 24.102 4.724 -17.691 1.00 68.69 92 GLU A C 1
ATOM 733 O O . GLU A 1 92 ? 24.850 4.937 -16.744 1.00 68.69 92 GLU A O 1
ATOM 738 N N . GLU A 1 93 ? 23.612 5.708 -18.444 1.00 70.69 93 GLU A N 1
ATOM 739 C CA . GLU A 1 93 ? 23.833 7.136 -18.243 1.00 70.69 93 GLU A CA 1
ATOM 740 C C . GLU A 1 93 ? 23.408 7.654 -16.854 1.00 70.69 93 GLU A C 1
ATOM 742 O O . GLU A 1 93 ? 24.178 8.352 -16.196 1.00 70.69 93 GLU A O 1
ATOM 747 N N . VAL A 1 94 ? 22.221 7.282 -16.371 1.00 77.12 94 VAL A N 1
ATOM 748 C CA . VAL A 1 94 ? 21.691 7.640 -15.044 1.00 77.12 94 VAL A CA 1
ATOM 749 C C . VAL A 1 94 ? 22.496 6.956 -13.939 1.00 77.12 94 VAL A C 1
ATOM 751 O O . VAL A 1 94 ? 22.894 7.615 -12.977 1.00 77.12 94 VAL A O 1
ATOM 754 N N . LEU A 1 95 ? 22.800 5.660 -14.081 1.00 74.31 95 LEU A N 1
ATOM 755 C CA . LEU A 1 95 ? 23.669 4.948 -13.132 1.00 74.31 95 LEU A CA 1
ATOM 756 C C . LEU A 1 95 ? 25.088 5.532 -13.117 1.00 74.31 95 LEU A C 1
ATOM 758 O O . LEU A 1 95 ? 25.684 5.697 -12.052 1.00 74.31 95 LEU A O 1
ATOM 762 N N . SER A 1 96 ? 25.612 5.900 -14.284 1.00 74.62 96 SER A N 1
ATOM 763 C CA . SER A 1 96 ? 26.917 6.543 -14.435 1.00 74.62 96 SER A CA 1
ATOM 764 C C . SER A 1 96 ? 26.923 7.950 -13.844 1.00 74.62 96 SER A C 1
ATOM 766 O O . SER A 1 96 ? 27.894 8.337 -13.196 1.00 74.62 96 SER A O 1
ATOM 768 N N . ALA A 1 97 ? 25.848 8.724 -14.003 1.00 79.44 97 ALA A N 1
ATOM 769 C CA . ALA A 1 97 ? 25.686 10.030 -13.366 1.00 79.44 97 ALA A CA 1
ATOM 770 C C . ALA A 1 97 ? 25.645 9.908 -11.834 1.00 79.44 97 ALA A C 1
ATOM 772 O O . ALA A 1 97 ? 26.408 10.587 -11.146 1.00 79.44 97 ALA A O 1
ATOM 773 N N . LEU A 1 98 ? 24.848 8.979 -11.299 1.00 77.75 98 LEU A N 1
ATOM 774 C CA . LEU A 1 98 ? 24.786 8.691 -9.861 1.00 77.75 98 LEU A CA 1
ATOM 775 C C . LEU A 1 98 ? 26.148 8.252 -9.304 1.00 77.75 98 LEU A C 1
ATOM 777 O O . LEU A 1 98 ? 26.577 8.749 -8.262 1.00 77.75 98 LEU A O 1
ATOM 781 N N . ARG A 1 99 ? 26.871 7.375 -10.013 1.00 79.38 99 ARG A N 1
ATOM 782 C CA . ARG A 1 99 ? 28.206 6.906 -9.607 1.00 79.38 99 ARG A CA 1
ATOM 783 C C . ARG A 1 99 ? 29.238 8.040 -9.612 1.00 79.38 99 ARG A C 1
ATOM 785 O O . ARG A 1 99 ? 29.982 8.168 -8.643 1.00 79.38 99 ARG A O 1
ATOM 792 N N . ARG A 1 100 ? 29.235 8.910 -10.633 1.00 77.69 100 ARG A N 1
ATOM 793 C CA . ARG A 1 100 ? 30.106 10.104 -10.697 1.00 77.69 100 ARG A CA 1
ATOM 794 C C . ARG A 1 100 ? 29.914 11.034 -9.497 1.00 77.69 100 ARG A C 1
ATOM 796 O O . ARG A 1 100 ? 30.888 11.571 -8.980 1.00 77.69 100 ARG A O 1
ATOM 803 N N . HIS A 1 101 ? 28.677 11.202 -9.040 1.00 62.97 101 HIS A N 1
ATOM 804 C CA . HIS A 1 101 ? 28.360 12.092 -7.921 1.00 62.97 101 HIS A CA 1
ATOM 805 C C . HIS A 1 101 ? 28.575 11.417 -6.554 1.00 62.97 101 HIS A C 1
ATOM 807 O O . HIS A 1 101 ? 28.991 12.079 -5.606 1.00 62.97 101 HIS A O 1
ATOM 813 N N . SER A 1 102 ? 28.380 10.098 -6.451 1.00 63.12 102 SER A N 1
ATOM 814 C CA . SER A 1 102 ? 28.666 9.319 -5.237 1.00 63.12 102 SER A CA 1
ATOM 815 C C . SER A 1 102 ? 30.165 9.279 -4.901 1.00 63.12 102 SER A C 1
ATOM 817 O O . SER A 1 102 ? 30.539 9.456 -3.741 1.00 63.12 102 SER A O 1
ATOM 819 N N . SER A 1 103 ? 31.044 9.142 -5.902 1.00 56.81 103 SER A N 1
ATOM 820 C CA . SER A 1 103 ? 32.504 9.142 -5.697 1.00 56.81 103 SER A CA 1
ATOM 821 C C . SER A 1 103 ? 33.056 10.477 -5.177 1.00 56.81 103 SER A C 1
ATOM 823 O O . SER A 1 103 ? 34.089 10.495 -4.506 1.00 56.81 103 SER A O 1
ATOM 825 N N . ILE A 1 104 ? 32.358 11.591 -5.413 1.00 56.09 104 ILE A N 1
ATOM 826 C CA . ILE A 1 104 ? 32.764 12.919 -4.928 1.00 56.09 104 ILE A CA 1
ATOM 827 C C . ILE A 1 104 ? 32.645 13.045 -3.400 1.00 56.09 104 ILE A C 1
ATOM 829 O O . ILE A 1 104 ? 33.396 13.802 -2.787 1.00 56.09 104 ILE A O 1
ATOM 833 N N . ALA A 1 105 ? 31.782 12.246 -2.764 1.00 54.91 105 ALA A N 1
ATOM 834 C CA . ALA A 1 105 ? 31.646 12.220 -1.310 1.00 54.91 105 ALA A CA 1
ATOM 835 C C . ALA A 1 105 ? 32.792 11.467 -0.597 1.00 54.91 105 ALA A C 1
ATOM 837 O O . ALA A 1 105 ? 32.969 11.640 0.608 1.00 54.91 105 ALA A O 1
ATOM 838 N N . GLN A 1 106 ? 33.596 10.657 -1.305 1.00 55.22 106 GLN A N 1
ATOM 839 C CA . GLN A 1 106 ? 34.695 9.886 -0.696 1.00 55.22 106 GLN A CA 1
ATOM 840 C C . GLN A 1 106 ? 36.076 10.561 -0.775 1.00 55.22 106 GLN A C 1
ATOM 842 O O . GLN A 1 106 ? 36.954 10.212 0.011 1.00 55.22 106 GLN A O 1
ATOM 847 N N . HIS A 1 107 ? 36.277 11.564 -1.636 1.00 48.19 107 HIS A N 1
ATOM 848 C CA . HIS A 1 107 ? 37.589 12.212 -1.814 1.00 48.19 107 HIS A CA 1
ATOM 849 C C . HIS A 1 107 ? 37.847 13.455 -0.941 1.00 48.19 107 HIS A C 1
ATOM 851 O O . HIS A 1 107 ? 38.907 14.061 -1.058 1.00 48.19 107 HIS A O 1
ATOM 857 N N . GLN A 1 108 ? 36.947 13.804 -0.015 1.00 50.47 108 GLN A N 1
ATOM 858 C CA . GLN A 1 108 ? 37.168 14.879 0.970 1.00 50.47 108 GLN A CA 1
ATOM 859 C C . GLN A 1 108 ? 37.257 14.367 2.418 1.00 50.47 108 GLN A C 1
ATOM 861 O O . GLN A 1 108 ? 36.888 15.064 3.358 1.00 50.47 108 GLN A O 1
ATOM 866 N N . ARG A 1 109 ? 37.781 13.154 2.637 1.00 47.50 109 ARG A N 1
ATOM 867 C CA . ARG A 1 109 ? 38.473 12.866 3.904 1.00 47.50 109 ARG A CA 1
ATOM 868 C C . ARG A 1 109 ? 39.879 13.454 3.754 1.00 47.50 109 ARG A C 1
ATOM 870 O O . ARG A 1 109 ? 40.663 12.880 2.999 1.00 47.50 109 ARG A O 1
ATOM 877 N N . PRO A 1 110 ? 40.234 14.570 4.414 1.00 46.16 110 PRO A N 1
ATOM 878 C CA . PRO A 1 110 ? 41.626 14.973 4.457 1.00 46.16 110 PRO A CA 1
ATOM 879 C C . PRO A 1 110 ? 42.395 13.880 5.204 1.00 46.16 110 PRO A C 1
ATOM 881 O O . PRO A 1 110 ? 42.228 13.682 6.409 1.00 46.16 110 PRO A O 1
ATOM 884 N N . SER A 1 111 ? 43.210 13.131 4.464 1.00 53.25 111 SER A N 1
ATOM 885 C CA . SER A 1 111 ? 44.278 12.296 5.005 1.00 53.25 111 SER A CA 1
ATOM 886 C C . SER A 1 111 ? 45.251 13.207 5.748 1.00 53.25 111 SER A C 1
ATOM 888 O O . SER A 1 111 ? 46.166 13.762 5.150 1.00 53.25 111 SER A O 1
ATOM 890 N N . GLY A 1 112 ? 45.005 13.440 7.038 1.00 54.59 112 GLY A N 1
ATOM 891 C CA . GLY A 1 112 ? 45.825 14.373 7.806 1.00 54.59 112 GLY A CA 1
ATOM 892 C C . GLY A 1 112 ? 45.267 14.787 9.161 1.00 54.59 112 GLY A C 1
ATOM 893 O O . GLY A 1 112 ? 45.383 15.948 9.521 1.00 54.59 112 GLY A O 1
ATOM 894 N N . MET A 1 113 ? 44.679 13.876 9.937 1.00 51.12 113 MET A N 1
ATOM 895 C CA . MET A 1 113 ? 44.561 14.082 11.385 1.00 51.12 113 MET A CA 1
ATOM 896 C C . MET A 1 113 ? 44.999 12.810 12.099 1.00 51.12 113 MET A C 1
ATOM 898 O O . MET A 1 113 ? 44.214 11.907 12.376 1.00 51.12 113 MET A O 1
ATOM 902 N N . SER A 1 114 ? 46.297 12.739 12.387 1.00 50.66 114 SER A N 1
ATOM 903 C CA . SER A 1 114 ? 46.814 11.855 13.420 1.00 50.66 114 SER A CA 1
ATOM 904 C C . SER A 1 114 ? 46.206 12.290 14.753 1.00 50.66 114 SER A C 1
ATOM 906 O O . SER A 1 114 ? 46.613 13.306 15.322 1.00 50.66 114 SER A O 1
ATOM 908 N N . PHE A 1 115 ? 45.233 11.536 15.261 1.00 48.38 115 PHE A N 1
ATOM 909 C CA . PHE A 1 115 ? 44.817 11.639 16.655 1.00 48.38 115 PHE A CA 1
ATOM 910 C C . PHE A 1 115 ? 45.984 11.170 17.527 1.00 48.38 115 PHE A C 1
ATOM 912 O O . PHE A 1 115 ? 46.132 9.987 17.832 1.00 48.38 115 PHE A O 1
ATOM 919 N N . LEU A 1 116 ? 46.862 12.105 17.893 1.00 52.91 116 LEU A N 1
ATOM 920 C CA . LEU A 1 116 ? 47.910 11.868 18.869 1.00 52.91 116 LEU A CA 1
ATOM 921 C C . LEU A 1 116 ? 47.247 11.760 20.245 1.00 52.91 116 LEU A C 1
ATOM 923 O O . LEU A 1 116 ? 47.019 12.754 20.932 1.00 52.91 116 LEU A O 1
ATOM 927 N N . ARG A 1 117 ? 46.942 10.529 20.655 1.00 55.25 117 ARG A N 1
ATOM 928 C CA . ARG A 1 117 ? 46.609 10.192 22.040 1.00 55.25 117 ARG A CA 1
ATOM 929 C C . ARG A 1 117 ? 47.860 10.400 22.900 1.00 55.25 117 ARG A C 1
ATOM 931 O O . ARG A 1 117 ? 48.666 9.490 23.074 1.00 55.25 117 ARG A O 1
ATOM 938 N N . LYS A 1 118 ? 48.052 11.616 23.417 1.00 50.72 118 LYS A N 1
ATOM 939 C CA . LYS A 1 118 ? 49.068 11.915 24.432 1.00 50.72 118 LYS A CA 1
ATOM 940 C C . LYS A 1 118 ? 48.442 11.691 25.810 1.00 50.72 118 LYS A C 1
ATOM 942 O O . LYS A 1 118 ? 47.808 12.576 26.369 1.00 50.72 118 LYS A O 1
ATOM 947 N N . ASN A 1 119 ? 48.616 10.490 26.351 1.00 53.62 119 ASN A N 1
ATOM 948 C CA . ASN A 1 119 ? 48.389 10.242 27.772 1.00 53.62 119 ASN A CA 1
ATOM 949 C C . ASN A 1 119 ? 49.483 10.991 28.556 1.00 53.62 119 ASN A C 1
ATOM 951 O O . ASN A 1 119 ? 50.660 10.670 28.368 1.00 53.62 119 ASN A O 1
ATOM 955 N N . LYS A 1 120 ? 49.135 11.967 29.407 1.00 48.50 120 LYS A N 1
ATOM 956 C CA . LYS A 1 120 ? 50.020 12.426 30.495 1.00 48.50 120 LYS A CA 1
ATOM 957 C C . LYS A 1 120 ? 49.256 13.203 31.581 1.00 48.50 120 LYS A C 1
ATOM 959 O O . LYS A 1 120 ? 48.845 14.333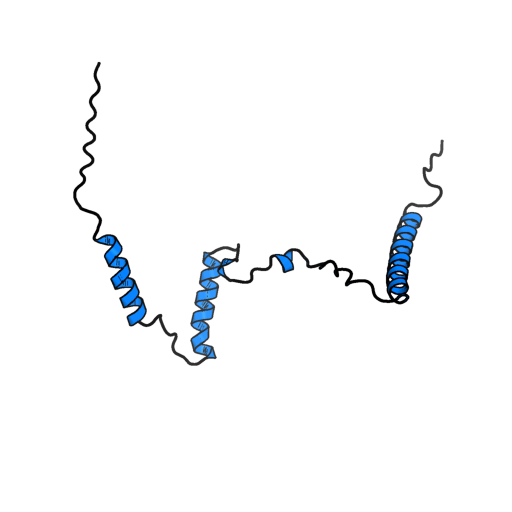 31.357 1.00 48.50 120 LYS A O 1
ATOM 964 N N . GLY A 1 121 ? 49.132 12.583 32.750 1.00 45.50 121 GLY A N 1
ATOM 965 C CA . GLY A 1 121 ? 48.730 13.158 34.041 1.00 45.50 121 GLY A CA 1
ATOM 966 C C . GLY A 1 121 ? 49.015 12.079 35.093 1.00 45.50 121 GLY A C 1
ATOM 967 O O . GLY A 1 121 ? 48.315 11.076 35.076 1.00 45.50 121 GLY A O 1
ATOM 968 N N . HIS A 1 122 ? 50.257 11.966 35.569 1.00 49.94 122 HIS A N 1
ATOM 969 C CA . HIS A 1 122 ? 50.889 12.624 36.727 1.00 49.94 122 HIS A CA 1
ATOM 970 C C . HIS A 1 122 ? 50.453 12.000 38.061 1.00 49.94 122 HIS A C 1
ATOM 972 O O . HIS A 1 122 ? 49.257 11.904 38.321 1.00 49.94 122 HIS A O 1
ATOM 978 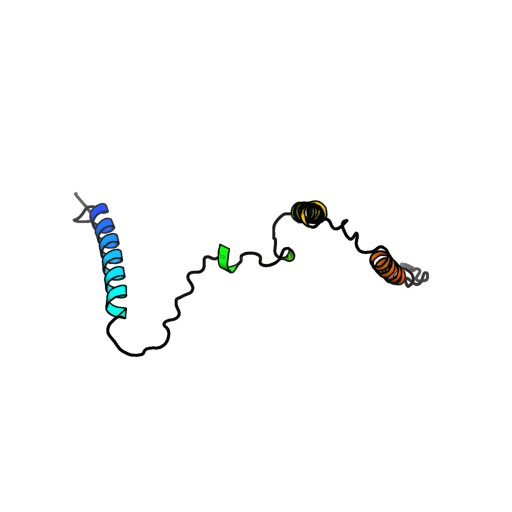N N . ASP A 1 123 ? 51.468 11.553 38.810 1.00 51.19 123 ASP A N 1
ATOM 979 C CA . ASP A 1 123 ? 51.430 11.013 40.177 1.00 51.19 123 ASP A CA 1
ATOM 980 C C . ASP A 1 123 ? 50.716 11.928 41.181 1.00 51.19 123 ASP A C 1
ATOM 982 O O . ASP A 1 1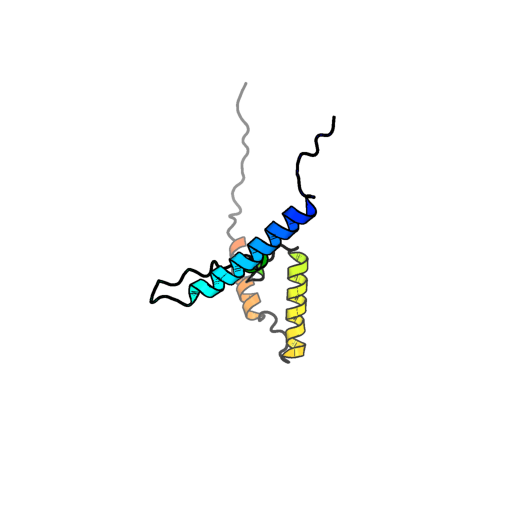23 ? 50.805 13.169 40.999 1.00 51.19 123 ASP A O 1
#

InterPro domains:
  IPR027417 P-loop containing nucleoside triphosphate hydrolase [G3DSA:3.40.50.300] (46-120)
  IPR053016 CTF18-RFC complex component [PTHR46765] (4-122)

Mean predicted aligned error: 20.57 Å

Secondary structure (DSSP, 8-state):
----S-SS-HHHHHHHHHHHHHHHHHHHHHHTTSSS------------HHHHT--SSGGG--S-HHHHHHHHHHHHHHHHHHH------S-HHHHHHHHHHHHHTTTTS-S------------

Organism: Vitis vinifera (NCBI:txid29760)

Foldseek 3Di:
DDDPVDPDPVVVVVVVVVVCVVVVVVVVVVVVPDDDDDDPPPPVPPDDVCRVQPDPDLVSDPDDPVVSVVVVVVVLVCCCVPVVDDRCPVPVVNVVVVVVVVVVVVPPPPPDDDPPPDDDDDD

Radius of gyration: 35.13 Å; Cα contacts (8 Å, |Δi|>4): 15; chains: 1; bounding box: 91×42×76 Å

pLDDT: mean 74.52, std 17.69, range [45.38, 96.56]

Sequence (123 aa):
MNGSLILEPISVLMQRVEQDAFTKALQASSELQNDAILPETQVVNEQLWVDKYAPSSFTELLSDEQTNREVLLWLKQWDSCVFGSEIRSTMEEVLSALRRHSSIAQHQRPSGMSFLRKNKGHD

Solvent-accessible surface area (backbone atoms only — not comparable to full-atom values): 8198 Å² total; per-residue (Å²): 142,81,88,67,96,56,98,62,62,68,68,59,55,53,52,48,52,52,51,48,54,51,50,52,52,54,48,58,64,58,62,73,77,74,77,81,91,75,79,80,73,71,73,74,77,85,65,50,67,71,68,74,66,50,66,90,47,82,90,58,59,87,64,64,65,66,62,55,50,53,53,51,54,50,54,55,60,47,46,28,78,77,67,72,44,75,68,76,59,70,48,68,67,58,52,48,52,51,49,62,58,56,56,61,72,67,73,73,67,76,91,79,74,84,82,75,83,76,88,84,82,83,136